Protein AF-A0A090XE28-F1 (afdb_monomer_lite)

pLDDT: mean 91.09, std 10.26, range [41.78, 98.5]

Sequence (148 aa):
RLPRTSTRHLQLVDSWALSNHLSISTQKSAAMRMSNSRNVACPRYSLGGSPIEVVESLPILGVTFTPSLDFSLHISNTVSKARRTLGFVTRVSRSCDPEAFRALYTALVLPRLEYCCSVWSPYQAHLTSKLEGVQRRATRTFHSRLTR

Secondary structure (DSSP, 8-state):
--HHHHHHHHHHHHHHHHHTT----GGG-EE----S-S--PPPPPEETTEEPEE-S-EEETTEEE-TT---HHHHHHHHHHHHHHHHHHHHHTTTS-HHHHHHHIIIIIHHHHHTTHHHH---SHHHHHHHHHHHHHHHHHHHHHHT-

Structure (mmCIF, N/CA/C/O backbone):
data_AF-A0A090XE28-F1
#
_entry.id   AF-A0A090XE28-F1
#
loop_
_atom_site.group_PDB
_atom_site.id
_atom_site.type_symbol
_atom_site.label_atom_id
_atom_site.label_alt_id
_atom_site.label_comp_id
_atom_site.label_asym_id
_atom_site.label_entity_id
_atom_site.label_seq_id
_atom_site.pdbx_PDB_ins_code
_atom_site.Cartn_x
_atom_site.Cartn_y
_atom_site.Cartn_z
_atom_site.occupancy
_atom_site.B_iso_or_equiv
_atom_site.auth_seq_id
_atom_site.auth_comp_id
_atom_site.auth_asym_id
_atom_site.auth_atom_id
_atom_site.pdbx_PDB_model_num
ATOM 1 N N . ARG A 1 1 ? -16.988 7.683 28.965 1.00 41.78 1 ARG A N 1
ATOM 2 C CA . ARG A 1 1 ? -18.219 6.875 29.166 1.00 41.78 1 ARG A CA 1
ATOM 3 C C . ARG A 1 1 ? -18.588 6.123 27.870 1.00 41.78 1 ARG A C 1
ATOM 5 O O . ARG A 1 1 ? -19.607 6.423 27.279 1.00 41.78 1 ARG A O 1
ATOM 12 N N . LEU A 1 2 ? -17.747 5.194 27.390 1.00 51.00 2 LEU A N 1
ATOM 13 C CA . LEU A 1 2 ? -17.889 4.527 26.072 1.00 51.00 2 LEU A CA 1
ATOM 14 C C . LEU A 1 2 ? -17.936 2.975 26.054 1.00 51.00 2 LEU A C 1
ATOM 16 O O . LEU A 1 2 ? -18.363 2.439 25.042 1.00 51.00 2 LEU A O 1
ATOM 20 N N . PRO A 1 3 ? -17.534 2.205 27.090 1.00 53.06 3 PRO A N 1
ATOM 21 C CA . PRO A 1 3 ? -17.366 0.757 26.904 1.00 53.06 3 PRO A CA 1
ATOM 22 C C . PRO A 1 3 ? -18.688 -0.022 26.790 1.00 53.06 3 PRO A C 1
ATOM 24 O O . PRO A 1 3 ? -18.724 -1.058 26.141 1.00 53.06 3 PRO A O 1
ATOM 27 N N . ARG A 1 4 ? -19.787 0.473 27.379 1.00 54.16 4 ARG A N 1
ATOM 28 C CA . ARG A 1 4 ? -21.074 -0.249 27.414 1.00 54.16 4 ARG A CA 1
ATOM 29 C C . ARG A 1 4 ? -21.849 -0.217 26.09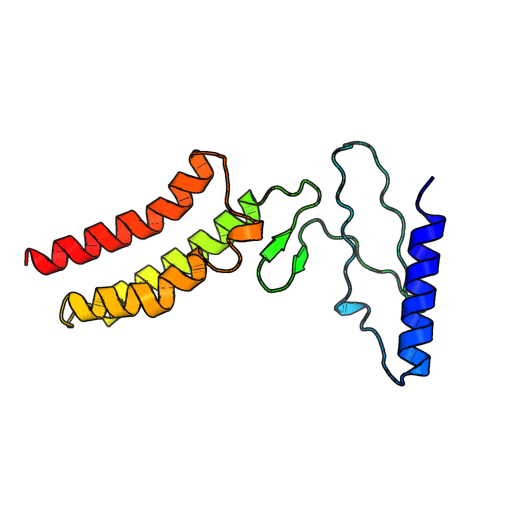1 1.00 54.16 4 ARG A C 1
ATOM 31 O O . ARG A 1 4 ? -22.596 -1.148 25.810 1.00 54.16 4 ARG A O 1
ATOM 38 N N . THR A 1 5 ? -21.691 0.832 25.285 1.00 64.81 5 THR A N 1
ATOM 39 C CA . THR A 1 5 ? -22.408 0.974 24.007 1.00 64.81 5 THR A CA 1
ATOM 40 C C . THR A 1 5 ? -21.779 0.124 22.909 1.00 64.81 5 THR A C 1
ATOM 42 O O . THR A 1 5 ? -22.502 -0.527 22.160 1.00 64.81 5 THR A O 1
ATOM 45 N N . SER A 1 6 ? -20.444 0.052 22.857 1.00 69.69 6 SER A N 1
ATOM 46 C CA . SER A 1 6 ? -19.732 -0.748 21.854 1.00 69.69 6 SER A CA 1
ATOM 47 C C . SER A 1 6 ? -20.058 -2.240 21.960 1.00 69.69 6 SER A C 1
ATOM 49 O O . SER A 1 6 ? -20.334 -2.873 20.947 1.00 69.69 6 SER A O 1
ATOM 51 N N . THR A 1 7 ? -20.106 -2.798 23.174 1.00 77.44 7 THR A N 1
ATOM 52 C CA . THR A 1 7 ? -20.457 -4.215 23.379 1.00 77.44 7 THR A CA 1
ATOM 53 C C . THR A 1 7 ? -21.898 -4.517 22.969 1.00 77.44 7 THR A C 1
ATOM 55 O O . THR A 1 7 ? -22.157 -5.555 22.370 1.00 77.44 7 THR A O 1
ATOM 58 N N . ARG A 1 8 ? -22.835 -3.589 23.213 1.00 84.00 8 ARG A N 1
ATOM 59 C CA . ARG A 1 8 ? -24.234 -3.748 22.790 1.00 84.00 8 ARG A CA 1
ATOM 60 C C . ARG A 1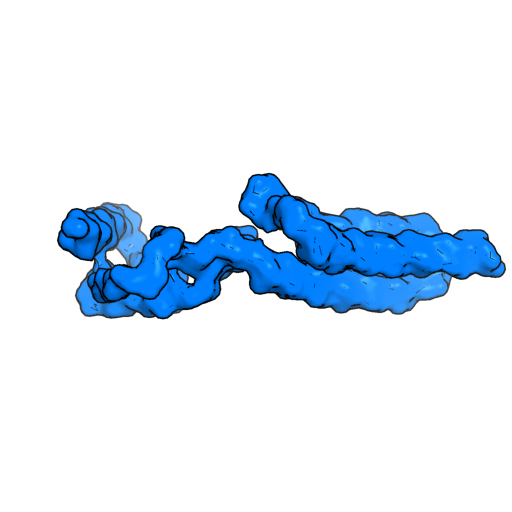 8 ? -24.362 -3.824 21.268 1.00 84.00 8 ARG A C 1
ATOM 62 O O . ARG A 1 8 ? -25.121 -4.642 20.766 1.00 84.00 8 ARG A O 1
ATOM 69 N N . HIS A 1 9 ? -23.628 -2.992 20.530 1.00 88.31 9 HIS A N 1
ATOM 70 C CA . HIS A 1 9 ? -23.657 -3.038 19.066 1.00 88.31 9 HIS A CA 1
ATOM 71 C C . HIS A 1 9 ? -23.070 -4.341 18.520 1.00 88.31 9 HIS A C 1
ATOM 73 O O . HIS A 1 9 ? -23.644 -4.911 17.601 1.00 88.31 9 HIS A O 1
ATOM 79 N N . LEU A 1 10 ? -21.988 -4.853 19.118 1.00 88.88 10 LEU A N 1
ATOM 80 C CA . LEU A 1 10 ? -21.434 -6.157 18.738 1.00 88.88 10 LEU A CA 1
ATOM 81 C C . LEU A 1 10 ? -22.454 -7.286 18.933 1.00 88.88 10 LEU A C 1
ATOM 83 O O . LEU A 1 10 ? -22.604 -8.121 18.051 1.00 88.88 10 LEU A O 1
ATOM 87 N N . GLN A 1 11 ? -23.213 -7.270 20.033 1.00 88.88 11 GLN A N 1
ATOM 88 C CA . GLN A 1 11 ? -24.282 -8.247 20.273 1.00 88.88 11 GLN A CA 1
ATOM 89 C C . GLN A 1 11 ? -25.430 -8.144 19.261 1.00 88.88 11 GLN A C 1
ATOM 91 O O . GLN A 1 11 ? -25.969 -9.166 18.853 1.00 88.88 11 GLN A O 1
ATOM 96 N N . LEU A 1 12 ? -25.800 -6.930 18.840 1.00 91.69 12 LEU A N 1
ATOM 97 C CA . LEU A 1 12 ? -26.818 -6.729 17.800 1.00 91.69 12 LEU A CA 1
ATOM 98 C C . LEU A 1 12 ? -26.355 -7.246 16.433 1.00 91.69 12 LEU A C 1
ATOM 100 O O . LEU A 1 12 ? -27.149 -7.799 15.680 1.00 91.69 12 LEU A O 1
ATOM 104 N N . VAL A 1 13 ? -25.074 -7.065 16.110 1.00 91.94 13 VAL A N 1
ATOM 105 C CA . VAL A 1 13 ? -24.487 -7.592 14.872 1.00 91.94 13 VAL A CA 1
ATOM 106 C C . VAL A 1 13 ? -24.436 -9.120 14.907 1.00 91.94 13 VAL A C 1
ATOM 108 O O . VAL A 1 13 ? -24.752 -9.757 13.906 1.00 91.94 13 VAL A O 1
ATOM 111 N N . ASP A 1 14 ? -24.101 -9.707 16.057 1.00 91.62 14 ASP A N 1
ATOM 112 C CA . ASP A 1 14 ? -24.099 -11.158 16.262 1.00 91.62 14 ASP A CA 1
ATOM 113 C C . ASP A 1 14 ? -25.505 -11.758 16.114 1.00 91.62 14 ASP A C 1
ATOM 115 O O . ASP A 1 14 ? -25.706 -12.705 15.357 1.00 91.62 14 ASP A O 1
ATOM 119 N N . SER A 1 15 ? -26.512 -11.157 16.761 1.00 92.50 15 SER A N 1
ATOM 120 C CA . SER A 1 15 ? -27.896 -11.628 16.658 1.00 92.50 15 SER A CA 1
ATOM 121 C C . SER A 1 15 ? -28.463 -11.477 15.247 1.00 92.50 15 SER A C 1
ATOM 123 O O . SER A 1 15 ? -29.172 -12.368 14.781 1.00 92.50 15 SER A O 1
ATOM 125 N N . TRP A 1 16 ? -28.120 -10.392 14.546 1.00 94.44 16 TRP A N 1
ATOM 126 C CA . TRP A 1 16 ? -28.472 -10.210 13.139 1.00 94.44 16 TRP A CA 1
ATOM 127 C C . TRP A 1 16 ? -27.789 -11.246 12.240 1.00 94.44 16 TRP A C 1
ATOM 129 O O . TRP A 1 16 ? -28.430 -11.802 11.355 1.00 94.44 16 TRP A O 1
ATOM 139 N N . ALA A 1 17 ? -26.508 -11.549 12.459 1.00 94.38 17 ALA A N 1
ATOM 140 C CA . ALA A 1 17 ? -25.821 -12.574 11.678 1.00 94.38 17 ALA A CA 1
ATOM 141 C C . ALA A 1 17 ? -26.502 -13.938 11.864 1.00 94.38 17 ALA A C 1
ATOM 143 O O . ALA A 1 17 ? -26.846 -14.588 10.877 1.00 94.38 17 ALA A O 1
ATOM 144 N N . LEU A 1 18 ? -26.801 -14.312 13.112 1.00 93.44 18 LEU A N 1
ATOM 145 C CA . LEU A 1 18 ? -27.496 -15.558 13.434 1.00 93.44 18 LEU A CA 1
ATOM 146 C C . LEU A 1 18 ? -28.898 -15.628 12.814 1.00 93.44 18 LEU A C 1
ATOM 148 O O . LEU A 1 18 ? -29.260 -16.666 12.260 1.00 93.44 18 LEU A O 1
ATOM 152 N N . SER A 1 19 ? -29.673 -14.536 12.850 1.00 96.38 19 SER A N 1
ATOM 153 C CA . SER A 1 19 ? -31.006 -14.500 12.229 1.00 96.38 19 SER A CA 1
ATOM 154 C C . SER A 1 19 ? -30.968 -14.607 10.703 1.00 96.38 19 SER A C 1
ATOM 156 O O . SER A 1 19 ? -31.953 -15.020 10.100 1.00 96.38 19 SER A O 1
ATOM 158 N N . ASN A 1 20 ? -29.828 -14.287 10.086 1.00 96.81 20 ASN A N 1
ATOM 159 C CA . ASN A 1 20 ? -29.581 -14.430 8.652 1.00 96.81 20 ASN A CA 1
ATOM 160 C C . ASN A 1 20 ? -28.785 -15.701 8.303 1.00 96.81 20 ASN A C 1
ATOM 162 O O . ASN A 1 20 ? -28.261 -15.808 7.196 1.00 96.81 20 ASN A O 1
ATOM 166 N N . HIS A 1 21 ? -28.679 -16.666 9.223 1.00 95.38 21 HIS A N 1
ATOM 167 C CA . HIS A 1 21 ? -27.937 -17.919 9.026 1.00 95.38 21 HIS A CA 1
ATOM 168 C C . HIS A 1 21 ? -26.436 -17.727 8.718 1.00 95.38 21 HIS A C 1
ATOM 170 O O . HIS A 1 21 ? -25.817 -18.547 8.040 1.00 95.38 21 HIS A O 1
ATOM 176 N N . LEU A 1 22 ? -25.836 -16.651 9.232 1.00 95.00 22 LEU A N 1
ATOM 177 C CA . LEU A 1 22 ? -24.409 -16.346 9.134 1.00 95.00 22 LEU A CA 1
ATOM 178 C C . LEU A 1 22 ? -23.718 -16.524 10.491 1.00 95.00 22 LEU A C 1
ATOM 180 O O . LEU A 1 22 ? -24.308 -16.297 11.546 1.00 95.00 22 LEU A O 1
ATOM 184 N N . SER A 1 23 ? -22.431 -16.880 10.465 1.00 90.88 23 SER A N 1
ATOM 185 C CA . SER A 1 23 ? -21.577 -16.946 11.655 1.00 90.88 23 SER A CA 1
ATOM 186 C C . SER A 1 23 ? -20.360 -16.035 11.506 1.00 90.88 23 SER A C 1
ATOM 188 O O . SER A 1 23 ? -19.657 -16.046 10.491 1.00 90.88 23 SER A O 1
ATOM 190 N N . ILE A 1 24 ? -20.102 -15.213 12.524 1.00 90.94 24 ILE A N 1
ATOM 191 C CA . ILE A 1 24 ? -18.961 -14.296 12.524 1.00 90.94 24 ILE A CA 1
ATOM 192 C C . ILE A 1 24 ? -17.748 -15.018 13.108 1.00 90.94 24 ILE A C 1
ATOM 194 O O . ILE A 1 24 ? -17.765 -15.503 14.238 1.00 90.94 24 ILE A O 1
ATOM 198 N N . SER A 1 25 ? -16.663 -15.077 12.337 1.00 90.75 25 SER A N 1
ATOM 199 C CA . SER A 1 25 ? -15.419 -15.696 12.790 1.00 90.75 25 SER A CA 1
ATOM 200 C C . SER A 1 25 ? -14.688 -14.786 13.773 1.00 90.75 25 SER A C 1
ATOM 202 O O . SER A 1 25 ? -14.151 -13.743 13.395 1.00 90.75 25 SER A O 1
ATOM 204 N N . THR A 1 26 ? -14.601 -15.218 15.026 1.00 87.31 26 THR A N 1
ATOM 205 C CA . THR A 1 26 ? -13.842 -14.531 16.081 1.00 87.31 26 THR A CA 1
ATOM 206 C C . THR A 1 26 ? -12.342 -14.523 15.790 1.00 87.31 26 THR A C 1
ATOM 208 O O . THR A 1 26 ? -11.687 -13.523 16.038 1.00 87.31 26 THR A O 1
ATOM 211 N N . GLN A 1 27 ? -11.814 -15.576 15.156 1.00 88.69 27 GLN A N 1
ATOM 212 C CA . GLN A 1 27 ? -10.401 -15.681 14.758 1.00 88.69 27 GLN A CA 1
ATOM 213 C C . GLN A 1 27 ? -9.986 -14.682 13.668 1.00 88.69 27 GLN A C 1
ATOM 215 O O . GLN A 1 27 ? -8.821 -14.311 13.580 1.00 88.69 27 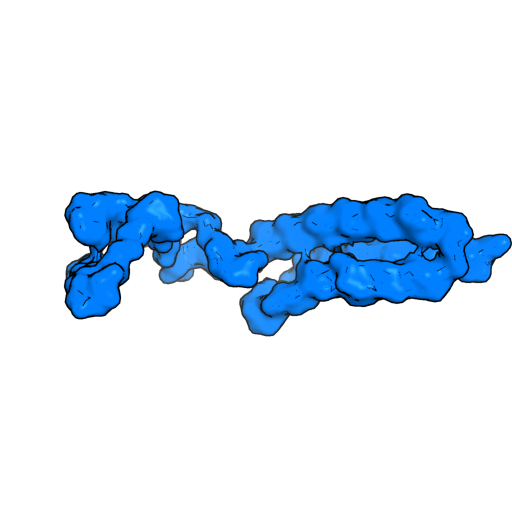GLN A O 1
ATOM 220 N N . LYS A 1 28 ? -10.924 -14.266 12.807 1.00 89.62 28 LYS A N 1
ATOM 221 C CA . LYS A 1 28 ? -10.684 -13.254 11.762 1.00 89.62 28 LYS A CA 1
ATOM 222 C C . LYS A 1 28 ? -11.089 -11.847 12.204 1.00 89.62 28 LYS A C 1
ATOM 224 O O . LYS A 1 28 ? -10.889 -10.895 11.453 1.00 89.62 28 LYS A O 1
ATOM 229 N N . SER A 1 29 ? -11.688 -11.723 13.385 1.00 91.31 29 SER A N 1
ATOM 230 C CA . SER A 1 29 ? -12.163 -10.460 13.933 1.00 91.31 29 SER A CA 1
ATOM 231 C C . SER A 1 29 ? -11.105 -9.876 14.854 1.00 91.31 29 SER A C 1
ATOM 233 O O . SER A 1 29 ? -10.617 -10.546 15.757 1.00 91.31 29 SER A O 1
ATOM 235 N N . ALA A 1 30 ? -10.791 -8.604 14.658 1.00 92.06 30 ALA A N 1
ATOM 236 C CA . ALA A 1 30 ? -9.884 -7.865 15.517 1.00 92.06 30 ALA A CA 1
ATOM 237 C C . ALA A 1 30 ? -10.485 -6.497 15.828 1.00 92.06 30 ALA A C 1
ATOM 239 O O . ALA A 1 30 ? -11.202 -5.907 15.015 1.00 92.06 30 ALA A O 1
ATOM 240 N N . ALA A 1 31 ? -10.193 -5.990 17.017 1.00 90.62 31 ALA A N 1
ATOM 241 C CA . ALA A 1 31 ? -10.600 -4.672 17.455 1.00 90.62 31 ALA A CA 1
ATOM 242 C C . ALA A 1 31 ? -9.388 -3.742 17.461 1.00 90.62 31 ALA A C 1
ATOM 244 O O . ALA A 1 31 ? -8.316 -4.087 17.944 1.00 90.62 31 ALA A O 1
ATOM 245 N N . MET A 1 32 ? -9.565 -2.522 16.973 1.00 90.88 32 MET A N 1
ATOM 246 C CA . MET A 1 32 ? -8.558 -1.474 17.088 1.00 90.88 32 MET A CA 1
ATOM 247 C C . MET A 1 32 ? -9.258 -0.197 17.520 1.00 90.88 32 MET A C 1
ATOM 249 O O . MET A 1 32 ? -10.250 0.221 16.921 1.00 90.88 32 MET A O 1
ATOM 253 N N . ARG A 1 33 ? -8.753 0.426 18.584 1.00 86.62 33 ARG A N 1
ATOM 254 C CA . ARG A 1 33 ? -9.266 1.711 19.046 1.00 86.62 33 ARG A CA 1
ATOM 255 C C . ARG A 1 33 ? -8.391 2.826 18.501 1.00 86.62 33 ARG A C 1
ATOM 257 O O . ARG A 1 33 ? -7.217 2.905 18.832 1.00 86.62 33 ARG A O 1
ATOM 264 N N . MET A 1 34 ? -9.001 3.714 17.731 1.00 88.00 34 MET A N 1
ATOM 265 C CA . MET A 1 34 ? -8.347 4.918 17.228 1.00 88.00 34 MET A CA 1
ATOM 266 C C . MET A 1 34 ? -8.606 6.070 18.203 1.00 88.00 34 MET A C 1
ATOM 268 O O . MET A 1 34 ? -9.752 6.313 18.591 1.00 88.00 34 MET A O 1
ATOM 272 N N . SER A 1 35 ? -7.546 6.722 18.681 1.00 83.62 35 SER A N 1
ATOM 273 C CA . SER A 1 35 ? -7.639 7.793 19.682 1.00 83.62 35 SER A CA 1
ATOM 274 C C . SER A 1 35 ? -6.366 8.633 19.716 1.00 83.62 35 SER A C 1
ATOM 276 O O . SER A 1 35 ? -5.269 8.093 19.796 1.00 83.62 35 SER A O 1
ATOM 278 N N . ASN A 1 36 ? -6.524 9.958 19.788 1.00 76.56 36 ASN A N 1
ATOM 279 C CA . ASN A 1 36 ? -5.407 10.886 20.006 1.00 76.56 36 ASN A CA 1
ATOM 280 C C . ASN A 1 36 ? -4.964 10.958 21.482 1.00 76.56 36 ASN A C 1
ATOM 282 O O . ASN A 1 36 ? -3.916 11.521 21.792 1.00 76.56 36 ASN A O 1
ATOM 286 N N . SER A 1 37 ? -5.757 10.412 22.413 1.00 79.50 37 SER A N 1
ATOM 287 C CA . SER A 1 37 ? -5.402 10.367 23.836 1.00 79.50 37 SER A CA 1
ATOM 288 C C . SER A 1 37 ? -4.481 9.188 24.144 1.00 79.50 37 SER A C 1
ATOM 290 O O . SER A 1 37 ? -4.809 8.047 23.820 1.00 79.50 37 SER A O 1
ATOM 292 N N . ARG A 1 38 ? -3.368 9.478 24.831 1.00 66.62 38 ARG A N 1
ATOM 293 C CA . ARG A 1 38 ? -2.342 8.503 25.244 1.00 66.62 38 ARG A CA 1
ATOM 294 C C . ARG A 1 38 ? -2.766 7.624 26.421 1.00 66.62 38 ARG A C 1
ATOM 296 O O . ARG A 1 38 ? -2.129 6.612 26.674 1.00 66.62 38 ARG A O 1
ATOM 303 N N . ASN A 1 39 ? -3.799 8.022 27.164 1.00 63.38 39 ASN A N 1
ATOM 304 C CA . ASN A 1 39 ? -4.126 7.421 28.455 1.00 63.38 39 ASN A CA 1
ATOM 305 C C . ASN A 1 39 ? -5.577 6.940 28.480 1.00 63.38 39 ASN A C 1
ATOM 307 O O . ASN A 1 39 ? -6.447 7.516 29.135 1.00 63.38 39 ASN A O 1
ATOM 311 N N . VAL A 1 40 ? -5.864 5.920 27.671 1.00 64.88 40 VAL A N 1
ATOM 312 C CA . VAL A 1 40 ? -7.204 5.347 27.591 1.00 64.88 40 VAL A CA 1
ATOM 313 C C . VAL A 1 40 ? -7.124 3.832 27.617 1.00 64.88 40 VAL A C 1
ATOM 315 O O . VAL A 1 40 ? -6.674 3.209 26.661 1.00 64.88 40 VAL A O 1
ATOM 318 N N . ALA A 1 41 ? -7.625 3.238 28.699 1.00 70.62 41 ALA A N 1
ATOM 319 C CA . ALA A 1 41 ? -7.798 1.797 28.787 1.00 70.62 41 ALA A CA 1
ATOM 320 C C . ALA A 1 41 ? -8.677 1.293 27.626 1.00 70.62 41 ALA A C 1
ATOM 322 O O . ALA A 1 41 ? -9.764 1.832 27.356 1.00 70.62 41 ALA A O 1
ATOM 323 N N . CYS A 1 42 ? -8.206 0.257 26.932 1.00 69.31 42 CYS A N 1
ATOM 324 C CA . CYS A 1 42 ? -8.985 -0.406 25.897 1.00 69.31 42 CYS A CA 1
ATOM 325 C C . CYS A 1 42 ? -10.112 -1.232 26.541 1.00 69.31 42 CYS A C 1
ATOM 327 O O . CYS A 1 42 ? -9.850 -2.014 27.457 1.00 69.31 42 CYS A O 1
ATOM 329 N N . PRO A 1 43 ? -11.373 -1.066 26.097 1.00 74.62 43 PRO A N 1
ATOM 330 C CA . PRO A 1 43 ? -12.462 -1.937 26.515 1.00 74.62 43 PRO A CA 1
ATOM 331 C C . PRO A 1 43 ? -12.169 -3.382 26.114 1.00 74.62 43 PRO A C 1
ATOM 333 O O . PRO A 1 43 ? -11.597 -3.628 25.054 1.00 74.62 43 PRO A O 1
ATOM 336 N N . ARG A 1 44 ? -12.618 -4.338 26.929 1.00 81.94 44 ARG A N 1
ATOM 337 C CA . ARG A 1 44 ? -12.686 -5.737 26.504 1.00 81.94 44 ARG A CA 1
ATOM 338 C C . ARG A 1 44 ? -13.877 -5.901 25.566 1.00 81.94 44 ARG A C 1
ATOM 340 O O . ARG A 1 44 ? -15.009 -5.619 25.960 1.00 81.94 44 ARG A O 1
ATOM 347 N N . TYR A 1 45 ? -13.610 -6.334 24.340 1.00 86.31 45 TYR A N 1
ATOM 348 C CA . TYR A 1 45 ? -14.637 -6.643 23.351 1.00 86.31 45 TYR A CA 1
ATOM 349 C C . TYR A 1 45 ? -14.884 -8.149 23.332 1.00 86.31 45 TYR A C 1
ATOM 351 O O . TYR A 1 45 ? -13.941 -8.937 23.405 1.00 86.31 45 TYR A O 1
ATOM 359 N N . SER A 1 46 ? -16.148 -8.545 23.234 1.00 87.44 46 SER A N 1
ATOM 360 C CA . SER A 1 46 ? -16.543 -9.938 23.060 1.00 87.44 46 SER A CA 1
ATOM 361 C C . SER A 1 46 ? -17.695 -10.048 22.066 1.00 87.44 46 SER A C 1
ATOM 363 O O . SER A 1 46 ? -18.519 -9.139 21.956 1.00 87.44 46 SER A O 1
ATOM 365 N N . LEU A 1 47 ? -17.724 -11.161 21.336 1.00 86.31 47 LEU A N 1
ATOM 366 C CA . LEU A 1 47 ? -18.727 -11.504 20.329 1.00 86.31 47 LEU A CA 1
ATOM 367 C C . LEU A 1 47 ? -19.097 -12.977 20.504 1.00 86.31 47 LEU A C 1
ATOM 369 O O . LEU A 1 47 ? -18.197 -13.811 20.616 1.00 86.31 47 LEU A O 1
ATOM 373 N N . GLY A 1 48 ? -20.389 -13.294 20.626 1.00 82.44 48 GLY A N 1
ATOM 374 C CA . GLY A 1 48 ? -20.838 -14.663 20.907 1.00 82.44 48 GLY A CA 1
ATOM 375 C C . GLY A 1 48 ? -20.189 -15.293 22.151 1.00 82.44 48 GLY A C 1
A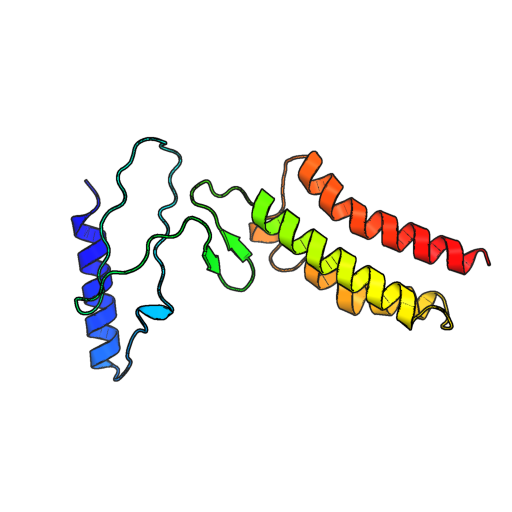TOM 376 O O . GLY A 1 48 ? -19.901 -16.484 22.168 1.00 82.44 48 GLY A O 1
ATOM 377 N N . GLY A 1 49 ? -19.847 -14.487 23.166 1.00 83.19 49 GLY A N 1
ATOM 378 C CA . GLY A 1 49 ? -19.140 -14.938 24.376 1.00 83.19 49 GLY A CA 1
ATOM 379 C C . GLY A 1 49 ? -17.622 -15.126 24.228 1.00 83.19 49 GLY A C 1
ATOM 380 O O . GLY A 1 49 ? -16.933 -15.275 25.234 1.00 83.19 49 GLY A O 1
ATOM 381 N N . SER A 1 50 ? -17.075 -15.042 23.013 1.00 88.44 50 SER A N 1
ATOM 382 C CA . SER A 1 50 ? -15.633 -15.139 22.757 1.00 88.44 50 SER A CA 1
ATOM 383 C C . SER A 1 50 ? -14.963 -13.759 22.784 1.00 88.44 50 SER A C 1
ATOM 385 O O . SER A 1 50 ? -15.533 -12.804 22.250 1.00 88.44 50 SER A O 1
ATOM 387 N N . PRO A 1 51 ? -13.765 -13.607 23.378 1.00 89.75 51 PRO A N 1
ATOM 388 C CA . PRO A 1 51 ? -13.039 -12.340 23.361 1.00 89.75 51 PRO A CA 1
ATOM 389 C C . PRO A 1 51 ? -12.517 -12.017 21.953 1.00 89.75 51 PRO A C 1
ATOM 391 O O . PRO A 1 51 ? -12.038 -12.902 21.247 1.00 89.75 51 PRO A O 1
ATOM 394 N N . ILE A 1 52 ? -12.586 -10.744 21.561 1.00 91.19 52 ILE A N 1
ATOM 395 C CA . ILE A 1 52 ? -11.948 -10.232 20.340 1.00 91.19 52 ILE A CA 1
ATOM 396 C C . ILE A 1 52 ? -10.575 -9.670 20.710 1.00 91.19 52 ILE A C 1
ATOM 398 O O . ILE A 1 52 ? -10.454 -8.885 21.656 1.00 91.19 52 ILE A O 1
ATOM 402 N N . GLU A 1 53 ? -9.554 -10.038 19.941 1.00 91.19 53 GLU A N 1
ATOM 403 C CA . GLU A 1 53 ? -8.200 -9.521 20.113 1.00 91.19 53 GLU A CA 1
ATOM 404 C C . GLU A 1 53 ? -8.136 -8.020 19.801 1.00 91.19 53 GLU A C 1
ATOM 406 O O . GLU A 1 53 ? -8.661 -7.553 18.787 1.00 91.19 53 GLU A O 1
ATOM 411 N N . VAL A 1 54 ? -7.481 -7.255 20.678 1.00 90.31 54 VAL A N 1
ATOM 412 C CA . VAL A 1 54 ? -7.189 -5.840 20.432 1.00 90.31 54 VAL A CA 1
ATOM 413 C C . VAL A 1 54 ? -5.804 -5.731 19.806 1.00 90.31 54 VAL A C 1
ATOM 415 O O . VAL A 1 54 ? -4.825 -6.124 20.431 1.00 90.31 54 VAL A O 1
ATOM 418 N N . VAL A 1 55 ? -5.725 -5.175 18.598 1.00 91.75 55 VAL A N 1
ATOM 419 C CA . VAL A 1 55 ? -4.491 -5.108 17.803 1.00 91.75 55 VAL A CA 1
ATOM 420 C C . VAL A 1 55 ? -4.013 -3.670 17.603 1.00 91.75 55 VAL A C 1
ATOM 422 O O . VAL A 1 55 ? -4.806 -2.728 17.541 1.00 91.75 55 VAL A O 1
ATOM 425 N N . GLU A 1 56 ? -2.700 -3.504 17.446 1.00 91.06 56 GLU A N 1
ATOM 426 C CA . GLU A 1 56 ? -2.056 -2.217 17.123 1.00 91.06 56 GLU A CA 1
ATOM 427 C C . GLU A 1 56 ? -1.829 -2.017 15.617 1.00 91.06 56 GLU A C 1
ATOM 429 O O . GLU A 1 56 ? -1.442 -0.939 15.165 1.00 91.06 56 GLU A O 1
ATOM 434 N N . SER A 1 57 ? -2.069 -3.058 14.823 1.00 94.00 57 SER A N 1
ATOM 435 C CA . SER A 1 57 ? -1.985 -3.012 13.371 1.00 94.00 57 SER A CA 1
ATOM 436 C C . SER A 1 57 ? -3.160 -3.771 12.782 1.00 94.00 57 SER A C 1
ATOM 438 O O . SER A 1 57 ? -3.299 -4.972 13.003 1.00 94.00 57 SER A O 1
ATOM 440 N N . LEU A 1 58 ? -4.010 -3.066 12.038 1.00 94.94 58 LEU A N 1
ATOM 441 C CA . LEU A 1 58 ? -5.221 -3.639 11.463 1.00 94.94 58 LEU A CA 1
ATOM 442 C C . LEU A 1 58 ? -5.212 -3.477 9.936 1.00 94.94 58 LEU A C 1
ATOM 444 O O . LEU A 1 58 ? -5.386 -2.361 9.438 1.00 94.94 58 LEU A O 1
ATOM 448 N N . PRO A 1 59 ? -4.988 -4.557 9.165 1.00 94.44 59 PRO A N 1
ATOM 449 C CA . PRO A 1 59 ? -5.102 -4.517 7.714 1.00 94.44 59 PRO A CA 1
ATOM 450 C C . PRO A 1 59 ? -6.577 -4.546 7.290 1.00 94.44 59 PRO A C 1
ATOM 452 O O . PRO A 1 59 ? -7.281 -5.522 7.529 1.00 94.44 59 PRO A O 1
ATOM 455 N N . ILE A 1 60 ? -7.033 -3.500 6.602 1.00 94.75 60 ILE A N 1
ATOM 456 C CA . ILE A 1 60 ?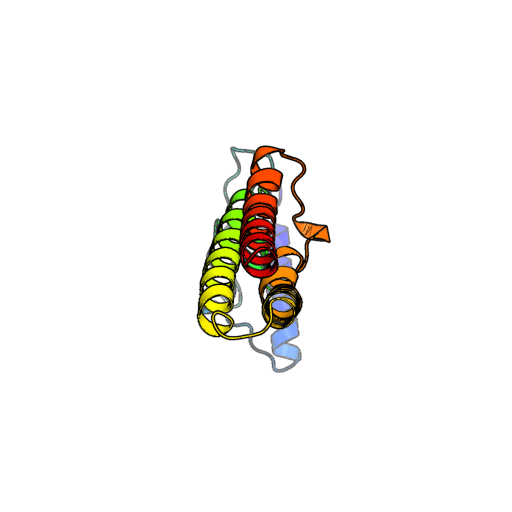 -8.378 -3.411 6.021 1.00 94.75 60 ILE A CA 1
ATOM 457 C C . ILE A 1 60 ? -8.227 -3.162 4.523 1.00 94.75 60 ILE A C 1
ATOM 459 O O . ILE A 1 60 ? -7.630 -2.170 4.110 1.00 94.75 60 ILE A O 1
ATOM 463 N N . LEU A 1 61 ? -8.739 -4.087 3.703 1.00 93.25 61 LEU A N 1
ATOM 464 C CA . LEU A 1 61 ? -8.714 -4.008 2.233 1.00 93.25 61 LEU A CA 1
ATOM 465 C C . LEU A 1 61 ? -7.324 -3.691 1.643 1.00 93.25 61 LEU A C 1
ATOM 467 O O . LEU A 1 61 ? -7.216 -3.031 0.617 1.00 93.25 61 LEU A O 1
ATOM 471 N N . GLY A 1 62 ? -6.246 -4.151 2.286 1.00 92.62 62 GLY A N 1
ATOM 472 C CA . GLY A 1 62 ? -4.866 -3.920 1.840 1.00 92.62 62 GLY A CA 1
ATOM 473 C C . GLY A 1 62 ? -4.202 -2.643 2.368 1.00 92.62 62 GLY A C 1
ATOM 474 O O . GLY A 1 62 ? -3.015 -2.448 2.107 1.00 92.62 62 GLY A O 1
ATOM 475 N N . VAL A 1 63 ? -4.916 -1.817 3.140 1.00 96.19 63 VAL A N 1
ATOM 476 C CA . VAL A 1 63 ? -4.364 -0.663 3.865 1.00 96.19 63 VAL A CA 1
ATOM 477 C C . VAL A 1 63 ? -4.159 -1.031 5.330 1.00 96.19 63 VAL A C 1
ATOM 479 O O . VAL A 1 63 ? -5.058 -1.566 5.975 1.00 96.19 63 VAL A O 1
ATOM 482 N N . THR A 1 64 ? -2.969 -0.767 5.865 1.00 96.56 64 THR A N 1
ATOM 483 C CA . THR A 1 64 ? -2.665 -1.029 7.277 1.00 96.56 64 THR A CA 1
ATOM 484 C C . THR A 1 64 ? -2.944 0.207 8.122 1.00 96.56 64 THR A C 1
ATOM 486 O O . THR A 1 64 ? -2.292 1.235 7.951 1.00 96.56 64 THR A O 1
ATOM 489 N N . PHE A 1 65 ? -3.871 0.084 9.067 1.00 95.44 65 PHE A N 1
ATOM 490 C CA . PHE A 1 65 ? -4.188 1.124 10.038 1.00 95.44 65 PHE A CA 1
ATOM 491 C C . PHE A 1 65 ? -3.469 0.887 11.365 1.00 95.44 65 PHE A C 1
ATOM 493 O O . PHE A 1 65 ? -3.173 -0.252 11.733 1.00 95.44 65 PHE A O 1
ATOM 500 N N . THR A 1 66 ? -3.212 1.980 12.077 1.00 93.88 66 THR A N 1
ATOM 501 C CA . THR A 1 66 ? -2.635 2.012 13.424 1.00 93.88 66 THR A CA 1
ATOM 502 C C . THR A 1 66 ? -3.539 2.845 14.348 1.00 93.88 66 THR A C 1
ATOM 504 O O . THR A 1 66 ? -4.299 3.686 13.855 1.00 93.88 66 THR A O 1
ATOM 507 N N . PRO A 1 67 ? -3.479 2.668 15.683 1.00 91.44 67 PRO A N 1
ATOM 508 C CA . PRO A 1 67 ? -4.280 3.441 16.638 1.00 91.44 67 PRO A CA 1
ATOM 509 C C . PRO A 1 67 ? -4.133 4.965 16.520 1.00 91.44 67 PRO A C 1
ATOM 511 O O . PRO A 1 67 ? -5.085 5.698 16.794 1.00 91.44 67 PRO A O 1
ATOM 514 N N . SER A 1 68 ? -2.952 5.437 16.112 1.00 90.75 68 SER A N 1
ATOM 515 C CA . SER A 1 68 ? -2.633 6.854 15.907 1.00 90.75 68 SER A CA 1
ATOM 516 C C . SER A 1 68 ? -3.014 7.379 14.521 1.00 90.75 68 SER A C 1
ATOM 518 O O . SER A 1 68 ? -2.828 8.566 14.268 1.00 90.75 68 SER A O 1
ATOM 520 N N . LEU A 1 69 ? -3.512 6.516 13.625 1.00 90.56 69 LEU A N 1
ATOM 521 C CA . LEU A 1 69 ? -3.729 6.818 12.206 1.00 90.56 69 LEU A CA 1
ATOM 522 C C . LEU A 1 69 ? -2.460 7.301 11.480 1.00 90.56 69 LEU A C 1
ATOM 524 O O . LEU A 1 69 ? -2.534 7.987 10.463 1.00 90.56 69 LEU A O 1
ATOM 528 N N . ASP A 1 70 ? -1.284 6.912 11.977 1.00 91.81 70 ASP A N 1
ATOM 529 C CA . ASP A 1 70 ? -0.029 7.104 11.261 1.00 91.81 70 ASP A CA 1
ATOM 530 C C . ASP A 1 70 ? 0.150 6.001 10.210 1.00 91.81 70 ASP A C 1
ATOM 532 O O . ASP A 1 70 ? 0.192 4.804 10.522 1.00 91.81 70 ASP A O 1
ATOM 536 N N . PHE A 1 71 ? 0.290 6.417 8.952 1.00 95.69 71 PHE A N 1
ATOM 537 C CA . PHE A 1 71 ? 0.467 5.526 7.808 1.00 95.69 71 PHE A CA 1
ATOM 538 C C . PHE A 1 71 ? 1.936 5.207 7.507 1.00 95.69 71 PHE A C 1
ATOM 540 O O . PHE A 1 71 ? 2.220 4.525 6.521 1.00 95.69 71 PHE A O 1
ATOM 547 N N . SER A 1 72 ? 2.887 5.625 8.348 1.00 96.00 72 SER A N 1
ATOM 548 C CA . SER A 1 72 ? 4.313 5.315 8.164 1.00 96.00 72 SER A CA 1
ATOM 549 C C . SER A 1 72 ? 4.582 3.811 8.026 1.00 96.00 72 SER A C 1
ATOM 551 O O . SER A 1 72 ? 5.362 3.399 7.159 1.00 96.00 72 SER A O 1
ATOM 553 N N . LEU A 1 73 ? 3.903 2.977 8.828 1.00 96.06 73 LEU A N 1
ATOM 554 C CA . LEU A 1 73 ? 3.987 1.514 8.740 1.00 96.06 73 LEU A CA 1
ATOM 555 C C . LEU A 1 73 ? 3.458 0.996 7.393 1.00 96.06 73 LEU A C 1
ATOM 557 O O . LEU A 1 73 ? 4.133 0.218 6.713 1.00 96.06 73 LEU A O 1
ATOM 561 N N . HIS A 1 74 ? 2.277 1.464 6.979 1.00 97.31 74 HIS A N 1
ATOM 562 C CA . HIS A 1 74 ? 1.667 1.109 5.694 1.00 97.31 74 HIS A CA 1
ATOM 563 C C . HIS A 1 74 ? 2.563 1.491 4.511 1.00 97.31 74 HIS A C 1
ATOM 565 O O . HIS A 1 74 ? 2.833 0.668 3.633 1.00 97.31 74 HIS A O 1
ATOM 571 N N . ILE A 1 75 ? 3.093 2.714 4.516 1.00 97.62 75 ILE A N 1
ATOM 572 C CA . ILE A 1 75 ? 3.974 3.235 3.467 1.00 97.62 75 ILE A CA 1
ATOM 573 C C . ILE A 1 75 ? 5.275 2.433 3.410 1.00 97.62 75 ILE A C 1
ATOM 575 O O . ILE A 1 75 ? 5.711 2.053 2.324 1.00 97.62 75 ILE A O 1
ATOM 579 N N . SER A 1 76 ? 5.876 2.104 4.558 1.00 97.06 76 SER A N 1
ATOM 580 C CA . SER A 1 76 ? 7.076 1.259 4.615 1.00 97.06 76 SER A CA 1
ATOM 581 C C . SER A 1 76 ? 6.842 -0.111 3.964 1.00 97.06 76 SER A C 1
ATOM 583 O O . SER A 1 76 ? 7.607 -0.544 3.093 1.00 97.06 76 SER A O 1
ATOM 585 N N . ASN A 1 77 ? 5.728 -0.760 4.312 1.00 96.88 77 ASN A N 1
ATOM 586 C CA . ASN A 1 77 ? 5.334 -2.050 3.748 1.00 96.88 77 ASN A CA 1
ATOM 587 C C . ASN A 1 77 ? 5.072 -1.961 2.237 1.00 96.88 77 ASN A C 1
ATOM 589 O O . ASN A 1 77 ? 5.515 -2.825 1.472 1.00 96.88 77 ASN A O 1
ATOM 593 N N . THR A 1 78 ? 4.393 -0.901 1.803 1.00 97.62 78 THR A N 1
ATOM 594 C CA . THR A 1 78 ? 4.073 -0.624 0.398 1.00 97.62 78 THR A CA 1
ATOM 595 C C . THR A 1 78 ? 5.339 -0.409 -0.428 1.00 97.62 78 THR A C 1
ATOM 597 O O . THR A 1 78 ? 5.549 -1.092 -1.433 1.00 97.62 78 THR A O 1
ATOM 600 N N . VAL A 1 79 ? 6.256 0.439 0.047 1.00 98.06 79 VAL A N 1
ATOM 601 C CA . VAL A 1 79 ? 7.559 0.691 -0.586 1.00 98.06 79 VAL A CA 1
ATOM 602 C C . VAL A 1 79 ? 8.391 -0.588 -0.664 1.00 98.06 79 VAL A C 1
ATOM 604 O O . VAL A 1 79 ? 8.975 -0.875 -1.708 1.00 98.06 79 VAL A O 1
ATOM 607 N N . SER A 1 80 ? 8.430 -1.395 0.399 1.00 98.00 80 SER A N 1
ATOM 608 C CA . SER A 1 80 ? 9.155 -2.673 0.403 1.00 98.00 80 SER A CA 1
ATOM 609 C C . SER A 1 80 ? 8.622 -3.646 -0.660 1.00 98.00 80 SER A C 1
ATOM 611 O O . SER A 1 80 ? 9.394 -4.233 -1.427 1.00 98.00 80 SER A O 1
ATOM 613 N N . LYS A 1 81 ? 7.294 -3.794 -0.770 1.00 97.62 81 LYS A N 1
ATOM 614 C CA . LYS A 1 81 ? 6.650 -4.622 -1.807 1.00 97.62 81 LYS A CA 1
ATOM 615 C C . LYS A 1 81 ? 6.916 -4.079 -3.217 1.00 97.62 81 LYS A C 1
ATOM 617 O O . LYS A 1 81 ? 7.265 -4.850 -4.116 1.00 97.62 81 LYS A O 1
ATOM 622 N N . ALA A 1 82 ? 6.813 -2.765 -3.409 1.00 98.31 82 ALA A N 1
ATOM 623 C CA . ALA A 1 82 ? 7.061 -2.118 -4.693 1.00 98.31 82 ALA A CA 1
ATOM 624 C C . ALA A 1 82 ? 8.527 -2.258 -5.136 1.00 98.31 82 ALA A C 1
ATOM 626 O O . ALA A 1 82 ? 8.784 -2.611 -6.283 1.00 98.31 82 ALA A O 1
ATOM 627 N N . ARG A 1 83 ? 9.500 -2.099 -4.226 1.00 98.31 83 ARG A N 1
ATOM 628 C CA . ARG A 1 83 ? 10.934 -2.300 -4.515 1.00 98.31 83 ARG A CA 1
ATOM 629 C C . ARG A 1 83 ? 11.251 -3.729 -4.941 1.00 98.31 83 ARG A C 1
ATOM 631 O O . ARG A 1 83 ? 11.988 -3.921 -5.906 1.00 98.31 83 ARG A O 1
ATOM 638 N N . ARG A 1 84 ? 10.684 -4.732 -4.260 1.00 98.38 84 ARG A N 1
ATOM 639 C CA . ARG A 1 84 ? 10.839 -6.143 -4.656 1.00 98.38 84 ARG A CA 1
ATOM 640 C C . ARG A 1 84 ? 10.286 -6.393 -6.058 1.00 98.38 84 ARG A C 1
ATOM 642 O O . ARG A 1 84 ? 10.967 -7.003 -6.881 1.00 98.38 84 ARG A O 1
ATOM 649 N N . THR A 1 85 ? 9.101 -5.853 -6.343 1.00 98.31 85 THR A N 1
ATOM 650 C CA . THR A 1 85 ? 8.458 -5.951 -7.663 1.00 98.31 85 THR A CA 1
ATOM 651 C C . THR A 1 85 ? 9.284 -5.243 -8.739 1.00 98.31 85 THR A C 1
ATOM 653 O O . THR A 1 85 ? 9.542 -5.822 -9.787 1.00 98.31 85 THR A O 1
ATOM 656 N N . LEU A 1 86 ? 9.803 -4.044 -8.460 1.00 98.50 86 LEU A N 1
ATOM 657 C CA . LEU A 1 86 ? 10.696 -3.315 -9.362 1.00 98.50 86 LEU A CA 1
ATOM 658 C C . LEU A 1 86 ? 11.983 -4.097 -9.648 1.00 98.50 86 LEU A C 1
ATOM 660 O O . LEU A 1 86 ? 12.439 -4.130 -10.789 1.00 98.50 86 LEU A O 1
ATOM 664 N N . GLY A 1 87 ? 12.560 -4.753 -8.638 1.00 98.19 87 GLY A N 1
ATOM 665 C CA . GLY A 1 87 ? 13.717 -5.629 -8.816 1.00 98.19 87 GLY A CA 1
ATOM 666 C C . GLY A 1 87 ? 13.415 -6.808 -9.744 1.00 98.19 87 GLY A C 1
ATOM 667 O O . GLY A 1 87 ? 14.216 -7.114 -10.624 1.00 98.19 87 GLY A O 1
ATOM 668 N N . PHE A 1 88 ? 12.247 -7.435 -9.586 1.00 98.25 88 PHE A N 1
ATOM 669 C CA . PHE A 1 88 ? 11.766 -8.484 -10.487 1.00 98.25 88 PHE A CA 1
ATOM 670 C C . PHE A 1 88 ? 11.571 -7.968 -11.921 1.00 98.25 88 PHE A C 1
ATOM 672 O O . PHE A 1 88 ? 12.177 -8.515 -12.841 1.00 98.25 88 PHE A O 1
ATOM 679 N N . VAL A 1 89 ? 10.828 -6.869 -12.098 1.00 98.06 89 VAL A N 1
ATOM 680 C CA . VAL A 1 89 ? 10.584 -6.233 -13.405 1.00 98.06 89 VAL A CA 1
ATOM 681 C C . VAL A 1 89 ? 11.897 -5.872 -14.094 1.00 98.06 89 VAL A C 1
ATOM 683 O O . VAL A 1 89 ? 12.084 -6.177 -15.269 1.00 98.06 89 VAL A O 1
ATOM 686 N N . THR A 1 90 ? 12.847 -5.294 -13.355 1.00 97.56 90 THR A N 1
ATOM 687 C CA . THR A 1 90 ? 14.183 -4.959 -13.869 1.00 97.56 90 THR A CA 1
ATOM 688 C C . THR A 1 90 ? 14.909 -6.192 -14.408 1.00 97.56 90 THR A C 1
ATOM 690 O O . THR A 1 90 ? 15.527 -6.110 -15.466 1.00 97.56 90 THR A O 1
ATOM 693 N N . ARG A 1 91 ? 14.849 -7.332 -13.709 1.00 97.25 91 ARG A N 1
ATOM 694 C CA . ARG A 1 91 ? 15.542 -8.556 -14.137 1.00 97.25 91 ARG A CA 1
ATOM 695 C C . ARG A 1 91 ? 14.900 -9.193 -15.364 1.00 97.25 91 ARG A C 1
ATOM 697 O O . ARG A 1 91 ? 15.618 -9.511 -16.302 1.00 97.25 91 ARG A O 1
ATOM 704 N N . VAL A 1 92 ? 13.579 -9.357 -15.361 1.00 97.25 92 VAL A N 1
ATOM 705 C CA . VAL A 1 92 ? 12.863 -10.060 -16.440 1.00 97.25 92 VAL A CA 1
ATOM 706 C C . VAL A 1 92 ? 12.919 -9.286 -17.753 1.00 97.25 92 VAL A C 1
ATOM 708 O O . VAL A 1 92 ? 13.103 -9.872 -18.809 1.00 97.25 92 VAL A O 1
ATOM 711 N N . SER A 1 93 ? 12.843 -7.959 -17.691 1.00 96.69 93 SER A N 1
ATOM 712 C CA . SER A 1 93 ? 12.889 -7.107 -18.885 1.00 96.69 93 SER A CA 1
ATOM 713 C C . SER A 1 93 ? 14.305 -6.786 -19.373 1.00 96.69 93 SER A C 1
ATOM 715 O O . SER A 1 93 ? 14.461 -5.911 -20.216 1.00 96.69 93 SER A O 1
ATOM 717 N N . ARG A 1 94 ? 15.361 -7.391 -18.808 1.00 94.12 94 ARG A N 1
ATOM 718 C CA . ARG A 1 94 ? 16.755 -6.978 -19.066 1.00 94.12 94 ARG A CA 1
ATOM 719 C C . ARG A 1 94 ? 17.162 -7.083 -20.539 1.00 94.12 94 ARG A C 1
ATOM 721 O O . ARG A 1 94 ? 17.966 -6.268 -20.977 1.00 94.12 94 ARG A O 1
ATOM 728 N N . SER A 1 95 ? 16.624 -8.067 -21.253 1.00 93.88 95 SER A N 1
ATOM 729 C CA . SER A 1 95 ? 16.891 -8.311 -22.677 1.00 93.88 95 SER A CA 1
ATOM 730 C C . SER A 1 95 ? 15.765 -7.813 -23.588 1.00 93.88 95 SER A C 1
ATOM 732 O O . SER A 1 95 ? 15.761 -8.119 -24.774 1.00 93.88 95 SER A O 1
ATOM 734 N N . CYS A 1 96 ? 14.782 -7.103 -23.033 1.00 94.12 96 CYS A N 1
ATOM 735 C CA . CYS A 1 96 ? 13.664 -6.541 -23.780 1.00 94.12 96 CYS A CA 1
ATOM 736 C C . CYS A 1 96 ? 13.929 -5.071 -24.120 1.00 94.12 96 CYS A C 1
ATOM 738 O O . CYS A 1 96 ? 14.760 -4.419 -23.481 1.00 94.12 96 CYS A O 1
ATOM 740 N N . ASP A 1 97 ? 13.153 -4.548 -25.067 1.00 93.75 97 ASP A N 1
ATOM 741 C CA . ASP A 1 97 ? 13.127 -3.122 -25.388 1.00 93.75 97 ASP A CA 1
ATOM 742 C C . ASP A 1 97 ? 12.840 -2.258 -24.133 1.00 93.75 97 ASP A C 1
ATOM 744 O O . ASP A 1 97 ? 12.077 -2.692 -23.253 1.00 93.75 97 ASP A O 1
ATOM 748 N N . PRO A 1 98 ? 13.427 -1.051 -23.998 1.00 95.75 98 PRO A N 1
ATOM 749 C CA . PRO A 1 98 ? 13.166 -0.166 -22.864 1.00 95.75 98 PRO A CA 1
ATOM 750 C C . PRO A 1 98 ? 11.674 0.101 -22.622 1.00 95.75 98 PRO A C 1
ATOM 752 O O . PRO A 1 98 ? 11.252 0.173 -21.461 1.00 95.75 98 PRO A O 1
ATOM 755 N N . GLU A 1 99 ? 10.851 0.174 -23.671 1.00 96.38 99 GLU A N 1
ATOM 756 C CA . GLU A 1 99 ? 9.405 0.373 -23.540 1.00 96.38 99 GLU A CA 1
ATOM 757 C C . GLU A 1 99 ? 8.716 -0.801 -22.838 1.00 96.38 99 GLU A C 1
ATOM 759 O O . GLU A 1 99 ? 7.790 -0.593 -22.050 1.00 96.38 99 GLU A O 1
ATOM 764 N N . ALA A 1 100 ? 9.214 -2.030 -23.005 1.00 97.00 100 ALA A N 1
ATOM 765 C CA . ALA A 1 100 ? 8.702 -3.185 -22.271 1.00 97.00 100 ALA A CA 1
ATOM 766 C C . ALA A 1 100 ? 8.942 -3.046 -20.756 1.00 97.00 100 ALA A C 1
ATOM 768 O O . ALA A 1 100 ? 8.077 -3.398 -19.950 1.00 97.00 100 ALA A O 1
ATOM 769 N N . PHE A 1 101 ? 10.086 -2.484 -20.339 1.00 97.94 101 PHE A N 1
ATOM 770 C CA . PHE A 1 101 ? 10.322 -2.167 -18.925 1.00 97.94 101 PHE A CA 1
ATOM 771 C C . PHE A 1 101 ? 9.337 -1.119 -18.412 1.00 97.94 101 PHE A C 1
ATOM 773 O O . PHE A 1 101 ? 8.786 -1.295 -17.323 1.00 97.94 101 PHE A O 1
ATOM 780 N N . ARG A 1 102 ? 9.101 -0.052 -19.186 1.00 97.69 102 ARG A N 1
ATOM 781 C CA . ARG A 1 102 ? 8.141 0.997 -18.823 1.00 97.69 102 ARG A CA 1
ATOM 782 C C . ARG A 1 102 ? 6.736 0.417 -18.666 1.00 97.69 102 ARG A C 1
ATOM 784 O O . ARG A 1 102 ? 6.109 0.647 -17.635 1.00 97.69 102 ARG A O 1
ATOM 791 N N . ALA A 1 103 ? 6.287 -0.395 -19.622 1.00 98.06 103 ALA A N 1
ATOM 792 C CA . ALA A 1 103 ? 4.990 -1.063 -19.572 1.00 98.06 103 ALA A CA 1
ATOM 793 C C . ALA A 1 103 ? 4.849 -1.953 -18.326 1.00 98.06 103 ALA A C 1
ATOM 795 O O . ALA A 1 103 ? 3.876 -1.832 -17.582 1.00 98.06 103 ALA A O 1
ATOM 796 N N . LEU A 1 104 ? 5.850 -2.791 -18.035 1.00 98.06 104 LEU A N 1
ATOM 797 C CA . LEU A 1 104 ? 5.842 -3.656 -16.851 1.00 98.06 104 LEU A CA 1
ATOM 798 C C . LEU A 1 104 ? 5.892 -2.866 -15.538 1.00 98.06 104 LEU A C 1
ATOM 800 O O . LEU A 1 104 ? 5.244 -3.250 -14.563 1.00 98.06 104 LEU A O 1
ATOM 804 N N . TYR A 1 105 ? 6.640 -1.762 -15.487 1.00 98.12 105 TYR A N 1
ATOM 805 C CA . TYR A 1 105 ? 6.654 -0.870 -14.330 1.00 98.12 105 TYR A CA 1
ATOM 806 C C . TYR A 1 105 ? 5.262 -0.278 -14.075 1.00 98.12 105 TYR A C 1
ATOM 808 O O . TYR A 1 105 ? 4.746 -0.397 -12.959 1.00 98.12 105 TYR A O 1
ATOM 816 N N . THR A 1 106 ? 4.638 0.300 -15.103 1.00 98.06 106 THR A N 1
ATOM 817 C CA . THR A 1 106 ? 3.309 0.913 -15.000 1.00 98.06 106 THR A CA 1
ATOM 818 C C . THR A 1 106 ? 2.229 -0.116 -14.675 1.00 98.06 106 THR A C 1
ATOM 820 O O . THR A 1 106 ? 1.327 0.185 -13.907 1.00 98.06 106 THR A O 1
ATOM 823 N N . ALA A 1 107 ? 2.331 -1.344 -15.185 1.00 98.12 107 ALA A N 1
ATOM 824 C CA . ALA A 1 107 ? 1.340 -2.388 -14.929 1.00 98.12 107 ALA A CA 1
ATOM 825 C C . ALA A 1 107 ? 1.490 -3.069 -13.555 1.00 98.12 107 ALA A C 1
ATOM 827 O O . ALA A 1 107 ? 0.495 -3.479 -12.963 1.00 98.12 107 ALA A O 1
ATOM 828 N N . LEU A 1 108 ? 2.716 -3.227 -13.035 1.00 98.06 108 LEU A N 1
ATOM 829 C CA . LEU A 1 108 ? 2.970 -4.083 -11.862 1.00 98.06 108 LEU A CA 1
ATOM 830 C C . LEU A 1 108 ? 3.463 -3.335 -10.621 1.00 98.06 108 LEU A C 1
ATOM 832 O O . LEU A 1 108 ? 3.219 -3.780 -9.495 1.00 98.06 108 LEU A O 1
ATOM 836 N N . VAL A 1 109 ? 4.201 -2.239 -10.800 1.00 98.25 109 VAL A N 1
ATOM 837 C CA . VAL A 1 109 ? 4.816 -1.490 -9.693 1.00 98.25 109 VAL A CA 1
ATOM 838 C C . VAL A 1 109 ? 3.948 -0.302 -9.308 1.00 98.25 109 VAL A C 1
ATOM 840 O O . VAL A 1 109 ? 3.662 -0.135 -8.123 1.00 98.25 109 VAL A O 1
ATOM 843 N N . LEU A 1 110 ? 3.508 0.489 -10.290 1.00 97.44 110 LEU A N 1
ATOM 844 C CA . LEU A 1 110 ? 2.751 1.716 -10.047 1.00 97.44 110 LEU A CA 1
ATOM 845 C C . LEU A 1 110 ? 1.432 1.478 -9.285 1.00 97.44 110 LEU A C 1
ATOM 847 O O . LEU A 1 110 ? 1.241 2.131 -8.258 1.00 97.44 110 LEU A O 1
ATOM 851 N N . PRO A 1 111 ? 0.597 0.471 -9.623 1.00 97.19 111 PRO A N 1
ATOM 852 C CA . PRO A 1 111 ? -0.659 0.245 -8.910 1.00 97.19 111 PRO A CA 1
ATOM 853 C C . PRO A 1 111 ? -0.436 -0.108 -7.439 1.00 97.19 111 PRO A C 1
ATOM 855 O O . PRO A 1 111 ? -1.261 0.205 -6.591 1.00 97.19 111 PRO A O 1
ATOM 858 N N . ARG A 1 112 ? 0.708 -0.719 -7.096 1.00 95.69 112 ARG A N 1
ATOM 859 C CA . ARG A 1 112 ? 1.050 -1.009 -5.697 1.00 95.69 112 ARG A CA 1
ATOM 860 C C . ARG A 1 112 ? 1.348 0.255 -4.902 1.00 95.69 112 ARG A C 1
ATOM 862 O O . ARG A 1 112 ? 1.096 0.259 -3.705 1.00 95.69 112 ARG A O 1
ATOM 869 N N . LEU A 1 113 ? 1.927 1.270 -5.542 1.00 96.44 113 LEU A N 1
ATOM 870 C CA . LEU A 1 113 ? 2.228 2.552 -4.911 1.00 96.44 113 LEU A CA 1
ATOM 871 C C . LEU A 1 113 ? 0.993 3.446 -4.813 1.00 96.44 113 LEU A C 1
ATOM 873 O O . LEU A 1 113 ? 0.935 4.249 -3.899 1.00 96.44 113 LEU A O 1
ATOM 877 N N . GLU A 1 114 ? 0.033 3.324 -5.727 1.00 95.56 114 GLU A N 1
ATOM 878 C CA . GLU A 1 114 ? -1.113 4.243 -5.809 1.00 95.56 114 GLU A CA 1
ATOM 879 C C . GLU A 1 114 ? -2.397 3.688 -5.186 1.00 95.56 114 GLU A C 1
ATOM 881 O O . GLU A 1 114 ? -3.325 4.442 -4.895 1.00 95.56 114 GLU A O 1
ATOM 886 N N . TYR A 1 115 ? -2.463 2.378 -4.938 1.00 96.94 115 TYR A N 1
ATOM 887 C CA . TYR A 1 115 ? -3.654 1.739 -4.390 1.00 96.94 115 TYR A CA 1
ATOM 888 C C . TYR A 1 115 ? -4.119 2.396 -3.081 1.00 96.94 115 TYR A C 1
ATOM 890 O O . TYR A 1 115 ? -3.374 2.461 -2.100 1.00 96.94 115 TYR A O 1
ATOM 898 N N . CYS A 1 116 ? -5.375 2.855 -3.066 1.00 96.06 116 CYS A N 1
ATOM 899 C CA . CYS A 1 116 ? -6.013 3.557 -1.948 1.00 96.06 116 CYS A CA 1
ATOM 900 C C . CYS A 1 116 ? -5.264 4.810 -1.457 1.00 96.06 116 CYS A C 1
ATOM 902 O O . CYS A 1 116 ? -5.395 5.172 -0.287 1.00 96.06 116 CYS A O 1
ATOM 904 N N . CYS A 1 117 ? -4.491 5.489 -2.313 1.00 94.62 117 CYS A N 1
ATOM 905 C CA . CYS A 1 117 ? -3.726 6.679 -1.922 1.00 94.62 117 CYS A CA 1
ATOM 906 C C . CYS A 1 117 ? -4.595 7.804 -1.337 1.00 94.62 117 CYS A C 1
ATOM 908 O O . CYS A 1 117 ? -4.130 8.520 -0.456 1.00 94.62 117 CYS A O 1
ATOM 910 N N . SER A 1 118 ? -5.872 7.902 -1.718 1.00 95.00 118 SER A N 1
ATOM 911 C CA . SER A 1 118 ? -6.832 8.844 -1.123 1.00 95.00 118 SER A CA 1
ATOM 912 C C . SER A 1 118 ? -6.991 8.696 0.396 1.00 95.00 118 SER A C 1
ATOM 914 O O . SER A 1 118 ? -7.381 9.651 1.059 1.00 95.00 118 SER A O 1
ATOM 916 N N . VAL A 1 119 ? -6.689 7.517 0.950 1.00 95.12 119 VAL A N 1
ATOM 917 C CA . VAL A 1 119 ? -6.797 7.223 2.385 1.00 95.12 119 VAL A CA 1
ATOM 918 C C . VAL A 1 119 ? -5.508 7.553 3.134 1.00 95.12 119 VAL A C 1
ATOM 920 O O . VAL A 1 119 ? -5.566 8.075 4.243 1.00 95.12 119 VAL A O 1
ATOM 923 N N . TRP A 1 120 ? -4.350 7.212 2.564 1.00 94.94 120 TRP A N 1
ATOM 924 C CA . TRP A 1 120 ? -3.082 7.177 3.303 1.00 94.94 120 TRP A CA 1
ATOM 925 C C . TRP A 1 120 ? -2.013 8.145 2.792 1.00 94.94 120 TRP A C 1
ATOM 927 O O . TRP A 1 120 ? -0.946 8.212 3.405 1.00 94.94 120 TRP A O 1
ATOM 937 N N . SER A 1 121 ? -2.250 8.858 1.681 1.00 93.81 121 SER A N 1
ATOM 938 C CA . SER A 1 121 ? -1.251 9.733 1.054 1.00 93.81 121 SER A CA 1
ATOM 939 C C . SER A 1 121 ? -0.612 10.664 2.093 1.00 93.81 121 SER A C 1
ATOM 941 O O . SER A 1 121 ? -1.321 11.454 2.721 1.00 93.81 121 SER A O 1
ATOM 943 N N . PRO A 1 122 ? 0.714 10.581 2.303 1.00 93.50 122 PRO A N 1
ATOM 944 C CA . PRO A 1 122 ? 1.364 11.327 3.365 1.00 93.50 122 PRO A CA 1
ATOM 945 C C . PRO A 1 122 ? 1.509 12.803 2.994 1.00 93.50 122 PRO A C 1
ATOM 947 O O . PRO A 1 122 ? 1.764 13.148 1.842 1.00 93.50 122 PRO A O 1
ATOM 950 N N . TYR A 1 123 ? 1.450 13.670 4.003 1.00 93.00 123 TYR A N 1
ATOM 951 C CA . TYR A 1 123 ? 1.870 15.070 3.881 1.00 93.00 123 TYR A CA 1
ATOM 952 C C . TYR A 1 123 ? 3.325 15.269 4.339 1.00 93.00 123 TYR A C 1
ATOM 954 O O . TYR A 1 123 ? 3.949 16.293 4.064 1.00 93.00 123 TYR A O 1
ATOM 962 N N . GLN A 1 124 ? 3.890 14.296 5.059 1.00 95.31 124 GLN A N 1
ATOM 963 C CA . GLN A 1 124 ? 5.242 14.365 5.593 1.00 95.31 124 GLN A CA 1
ATOM 964 C C . GLN A 1 124 ? 6.272 14.115 4.485 1.00 95.31 124 GLN A C 1
ATOM 966 O O . GLN A 1 124 ? 6.354 13.016 3.931 1.00 95.31 124 GLN A O 1
ATOM 971 N N . ALA A 1 125 ? 7.141 15.098 4.240 1.00 96.56 125 ALA A N 1
ATOM 972 C CA . ALA A 1 125 ? 8.129 15.070 3.156 1.00 96.56 125 ALA A CA 1
ATOM 973 C C . ALA A 1 125 ? 9.008 13.804 3.136 1.00 96.56 125 ALA A C 1
ATOM 975 O O . ALA A 1 125 ? 9.320 13.265 2.074 1.00 96.56 125 ALA A O 1
ATOM 976 N N . HIS A 1 126 ? 9.390 13.285 4.306 1.00 96.50 126 HIS A N 1
ATOM 977 C CA . HIS A 1 126 ? 10.220 12.084 4.391 1.00 96.50 126 HIS A CA 1
ATOM 978 C C . HIS A 1 126 ? 9.487 10.814 3.914 1.00 96.50 126 HIS A C 1
ATOM 980 O O . HIS A 1 126 ? 10.118 9.923 3.346 1.00 96.50 126 HIS A O 1
ATOM 986 N N . LEU A 1 127 ? 8.166 10.721 4.110 1.00 96.81 127 LEU A N 1
ATOM 987 C CA . LEU A 1 127 ? 7.350 9.605 3.624 1.00 96.81 127 LEU A CA 1
ATOM 988 C C . LEU A 1 127 ? 7.104 9.723 2.119 1.00 96.81 127 LEU A C 1
ATOM 990 O O . LEU A 1 127 ? 7.273 8.737 1.400 1.00 96.81 127 LEU A O 1
ATOM 994 N N . THR A 1 128 ? 6.817 10.931 1.632 1.00 96.69 128 THR A N 1
ATOM 995 C CA . THR A 1 128 ? 6.726 11.226 0.195 1.00 96.69 128 THR A CA 1
ATOM 996 C C . THR A 1 128 ? 8.022 10.843 -0.519 1.00 96.69 128 THR A C 1
ATOM 998 O O . THR A 1 128 ? 8.005 10.075 -1.479 1.00 96.69 128 THR A O 1
ATOM 1001 N N . SER A 1 129 ? 9.175 11.240 0.030 1.00 97.44 129 SER A N 1
ATOM 1002 C CA . SER A 1 129 ? 10.487 10.893 -0.527 1.00 97.44 129 SER A CA 1
ATOM 1003 C C . SER A 1 129 ? 10.745 9.377 -0.566 1.00 97.44 129 SER A C 1
ATOM 1005 O O . SER A 1 129 ? 11.356 8.874 -1.515 1.00 97.44 129 SER A O 1
ATOM 1007 N N . LYS A 1 130 ? 10.240 8.604 0.412 1.00 96.88 130 LYS A N 1
ATOM 1008 C CA . LYS A 1 130 ? 10.329 7.130 0.389 1.00 96.88 130 LYS A CA 1
ATOM 1009 C C . LYS A 1 130 ? 9.555 6.523 -0.787 1.00 96.88 130 LYS A C 1
ATOM 1011 O O . LYS A 1 130 ? 10.082 5.606 -1.425 1.00 96.88 130 LYS A O 1
ATOM 1016 N N . LEU A 1 131 ? 8.348 7.022 -1.066 1.00 97.06 131 LEU A N 1
ATOM 1017 C CA . LEU A 1 131 ? 7.506 6.582 -2.187 1.00 97.06 131 LEU A CA 1
ATOM 1018 C C . LEU A 1 131 ? 8.143 6.956 -3.529 1.00 97.06 131 LEU A C 1
ATOM 1020 O O . LEU A 1 131 ? 8.393 6.086 -4.367 1.00 97.06 131 LEU A O 1
ATOM 1024 N N . GLU A 1 132 ? 8.515 8.226 -3.691 1.00 97.19 132 GLU A N 1
ATOM 1025 C CA . GLU A 1 132 ? 9.191 8.737 -4.888 1.00 97.19 132 GLU A CA 1
ATOM 1026 C C . GLU A 1 132 ? 10.525 8.036 -5.147 1.00 97.19 132 GLU A C 1
ATOM 1028 O O . GLU A 1 132 ? 10.927 7.856 -6.293 1.00 97.19 132 GLU A O 1
ATOM 1033 N N . GLY A 1 133 ? 11.217 7.583 -4.099 1.00 98.12 133 GLY A N 1
ATOM 1034 C CA . GLY A 1 133 ? 12.459 6.827 -4.227 1.00 98.12 133 GLY A CA 1
ATOM 1035 C C . GLY A 1 133 ? 12.322 5.565 -5.088 1.00 98.12 133 GLY A C 1
ATOM 1036 O O . GLY A 1 133 ? 13.277 5.197 -5.778 1.00 98.12 133 GLY A O 1
ATOM 1037 N N . VAL A 1 134 ? 11.147 4.922 -5.099 1.00 98.25 134 VAL A N 1
ATOM 1038 C CA . VAL A 1 134 ? 10.862 3.789 -5.996 1.00 98.25 134 VAL A CA 1
ATOM 1039 C C . VAL A 1 134 ? 10.776 4.266 -7.444 1.00 98.25 134 VAL A C 1
ATOM 1041 O O . VAL A 1 134 ? 11.439 3.695 -8.311 1.00 98.25 134 VAL A O 1
ATOM 1044 N N . GLN A 1 135 ? 10.041 5.352 -7.688 1.00 97.75 135 GLN A N 1
ATOM 1045 C CA . GLN A 1 135 ? 9.869 5.926 -9.023 1.00 97.75 135 GLN A CA 1
ATOM 1046 C C . GLN A 1 135 ? 11.204 6.435 -9.586 1.00 97.75 135 GLN A C 1
ATOM 1048 O O . GLN A 1 135 ? 11.613 6.024 -10.665 1.00 97.75 135 GLN A O 1
ATOM 1053 N N . ARG A 1 136 ? 11.983 7.195 -8.802 1.00 98.50 136 ARG A N 1
ATOM 1054 C CA . ARG A 1 136 ? 13.333 7.662 -9.177 1.00 98.50 136 ARG A CA 1
ATOM 1055 C C . ARG A 1 136 ? 14.273 6.513 -9.537 1.00 98.50 136 ARG A C 1
ATOM 1057 O O . ARG A 1 136 ? 15.158 6.665 -10.379 1.00 98.50 136 ARG A O 1
ATOM 1064 N N . ARG A 1 137 ? 14.160 5.359 -8.869 1.00 98.00 137 ARG A N 1
ATOM 1065 C CA . ARG A 1 137 ? 14.953 4.171 -9.224 1.00 98.00 137 ARG A CA 1
ATOM 1066 C C . ARG A 1 137 ? 14.489 3.574 -10.553 1.00 98.00 137 ARG A C 1
ATOM 1068 O O . ARG A 1 137 ? 15.348 3.193 -11.349 1.00 98.00 137 ARG A O 1
ATOM 1075 N N . ALA A 1 138 ? 13.182 3.518 -10.797 1.00 97.75 138 ALA A N 1
ATOM 1076 C CA . ALA A 1 138 ? 12.628 3.072 -12.070 1.00 97.75 138 ALA A CA 1
ATOM 1077 C C . ALA A 1 138 ? 13.057 3.994 -13.224 1.00 97.75 138 ALA A C 1
ATOM 1079 O O . ALA A 1 138 ? 13.630 3.500 -14.190 1.00 97.75 138 ALA A O 1
ATOM 1080 N N . THR A 1 139 ? 12.922 5.317 -13.078 1.00 97.75 139 THR A N 1
ATOM 1081 C CA . THR A 1 139 ? 13.342 6.307 -14.086 1.00 97.75 139 THR A CA 1
ATOM 1082 C C . THR A 1 139 ? 14.827 6.194 -14.417 1.00 97.75 139 THR A C 1
ATOM 1084 O O . THR A 1 139 ? 15.186 6.134 -15.587 1.00 97.75 139 THR A O 1
ATOM 1087 N N . ARG A 1 140 ? 15.704 6.076 -13.406 1.00 97.31 140 ARG A N 1
ATOM 1088 C CA . ARG A 1 140 ? 17.146 5.854 -13.633 1.00 97.31 140 ARG A CA 1
ATOM 1089 C C . ARG A 1 140 ? 17.424 4.571 -14.415 1.00 97.31 140 ARG A C 1
ATOM 1091 O O . ARG A 1 140 ? 18.289 4.559 -15.282 1.00 97.31 140 ARG A O 1
ATOM 1098 N N . THR A 1 141 ? 16.691 3.501 -14.108 1.00 96.62 141 THR A N 1
ATOM 1099 C CA . THR A 1 141 ? 16.834 2.212 -14.800 1.00 96.62 141 THR A CA 1
ATOM 1100 C C . THR A 1 141 ? 16.383 2.323 -16.254 1.00 96.62 141 THR A C 1
ATOM 1102 O O . THR A 1 141 ? 17.101 1.873 -17.139 1.00 96.62 141 THR A O 1
ATOM 1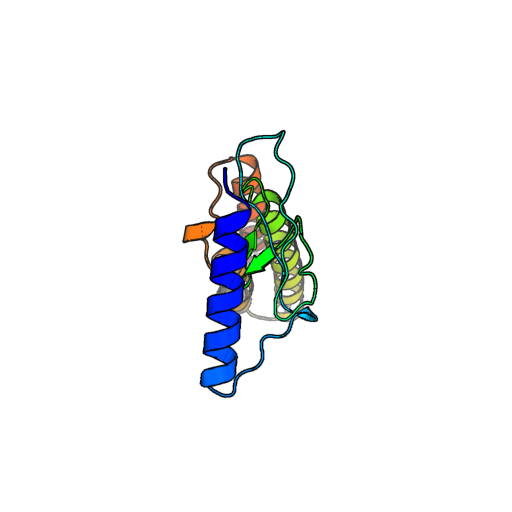105 N N . PHE A 1 142 ? 15.243 2.964 -16.508 1.00 97.00 142 PHE A N 1
ATOM 1106 C CA . PHE A 1 142 ? 14.737 3.210 -17.857 1.00 97.00 142 PHE A CA 1
ATOM 1107 C C . PHE A 1 142 ? 15.706 4.070 -18.679 1.00 97.00 142 PHE A C 1
ATOM 1109 O O . PHE A 1 142 ? 16.130 3.650 -19.750 1.00 97.00 142 PHE A O 1
ATOM 1116 N N . HIS A 1 143 ? 16.163 5.201 -18.130 1.00 96.31 143 HIS A N 1
ATOM 1117 C CA . HIS A 1 143 ? 17.129 6.079 -18.793 1.00 96.31 143 HIS A CA 1
ATOM 1118 C C . HIS A 1 143 ? 18.424 5.341 -19.156 1.00 96.31 143 HIS A C 1
ATOM 1120 O O . HIS A 1 143 ? 18.878 5.422 -20.289 1.00 96.31 143 HIS A O 1
ATOM 1126 N N . SER A 1 144 ? 18.983 4.549 -18.231 1.00 93.88 144 SER A N 1
ATOM 1127 C CA . SER A 1 144 ? 20.203 3.768 -18.501 1.00 93.88 144 SER A CA 1
ATOM 1128 C C . SER A 1 144 ? 20.061 2.729 -19.617 1.00 93.88 144 SER A C 1
ATOM 1130 O O . SER A 1 144 ? 21.072 2.249 -20.117 1.00 93.88 144 SER A O 1
ATOM 1132 N N . ARG A 1 145 ? 18.829 2.345 -19.971 1.00 93.69 145 ARG A N 1
ATOM 1133 C CA . ARG A 1 145 ? 18.547 1.418 -21.072 1.00 93.69 145 ARG A CA 1
ATOM 1134 C C . ARG A 1 145 ? 18.322 2.134 -22.396 1.00 93.69 145 ARG A C 1
ATOM 1136 O O . ARG A 1 145 ? 18.602 1.538 -23.420 1.00 93.69 145 ARG A O 1
ATOM 1143 N N . LEU A 1 146 ? 17.823 3.370 -22.369 1.00 92.31 146 LEU A N 1
ATOM 1144 C CA . LEU A 1 146 ? 17.671 4.201 -23.566 1.00 92.31 146 LEU A CA 1
ATOM 1145 C C . LEU A 1 146 ? 19.016 4.693 -24.103 1.00 92.31 146 LEU A C 1
ATOM 1147 O O . LEU A 1 146 ? 19.190 4.822 -25.305 1.00 92.31 146 LEU A O 1
ATOM 1151 N N . THR A 1 147 ? 19.960 4.995 -23.212 1.00 89.00 147 THR A N 1
ATOM 1152 C CA . THR A 1 147 ? 21.279 5.532 -23.580 1.00 89.00 147 THR A CA 1
ATOM 1153 C C . THR A 1 147 ? 22.320 4.447 -23.873 1.00 89.00 147 THR A C 1
ATOM 1155 O O . THR A 1 147 ? 23.514 4.719 -23.763 1.00 89.00 147 THR A O 1
ATOM 1158 N N . ARG A 1 148 ? 21.898 3.207 -24.123 1.00 67.94 148 ARG A N 1
ATOM 1159 C CA . ARG A 1 148 ? 22.770 2.044 -24.298 1.00 67.94 148 ARG A CA 1
ATOM 1160 C C . ARG A 1 148 ? 22.588 1.464 -25.685 1.00 67.94 148 ARG A C 1
ATOM 1162 O O . ARG A 1 148 ? 23.619 1.039 -26.242 1.00 67.94 148 ARG A O 1
#

Foldseek 3Di:
DPQPVVQVVLAVVLVVCVVVVHHDDLVLAADEAADPDPDDDDHFHDHPNHTHHYDQWDQDPLQIAGSPRQRLVVLVVLLVVLLVQLVVLLVVCVVPQLVSSVVSCVVTRVCSLCPPCVRHVDPDPVSVCSSVVSVVVSVVSSVVRVVD

Organism: Ixodes ricinus (NCBI:txid34613)

Radius of gyration: 21.68 Å; chains: 1; bounding box: 54×33×55 Å